Protein AF-A0A0F5JR95-F1 (afdb_monomer_lite)

Foldseek 3Di:
DVPVVVVVVVVVVVVLVVQLQLLLVLLCVVVVNPSVVSVVLCVVLVCSPPPSNVVVVPLVPDDSVVSNVVSVVVSVVSVVVVVVVVVVD

pLDDT: mean 90.08, std 15.22, range [45.12, 98.75]

Secondary structure (DSSP, 8-state):
-HHHHHHHHHHHHHHHHHHHHHHHHHHHHHHT--HHHHHHHHHHTTHIIIIIITTHHHHTTS-HHHHHHHHHHHHHHHHHHHHHHHTT-

Sequence (89 aa):
MQQEATHIFRAIDDKLMEFVVFAIESAAQKTGIPAPVLYNRLEKVDLITRYLIEGYDMLHTQSREYIADTLIEALDNWERYYKEKEKQS

InterPro domains:
  IPR024269 Protein of unknown function DUF3791 [PF12668] (18-78)

Radius of gyration: 15.44 Å; chains: 1; bounding box: 36×30×45 Å

Organism: NCBI:txid927665

Structure (mmCIF, N/CA/C/O backbone):
data_AF-A0A0F5JR95-F1
#
_entry.id   AF-A0A0F5JR95-F1
#
loop_
_atom_site.group_PDB
_atom_site.id
_atom_site.type_symbol
_atom_site.label_atom_id
_atom_site.label_alt_id
_atom_site.label_comp_id
_atom_site.label_asym_id
_atom_site.label_entity_id
_atom_site.label_seq_id
_atom_site.pdbx_PDB_ins_code
_atom_site.Cartn_x
_atom_site.Cartn_y
_atom_site.Cartn_z
_atom_site.occupancy
_atom_site.B_iso_or_equiv
_atom_site.auth_seq_id
_atom_site.auth_comp_id
_atom_site.auth_asym_id
_atom_site.auth_atom_id
_atom_site.pdbx_PDB_model_num
ATOM 1 N N . MET A 1 1 ? 4.852 -22.301 -31.559 1.00 55.56 1 MET A N 1
ATOM 2 C CA . MET A 1 1 ? 4.151 -21.018 -31.324 1.00 55.56 1 MET A CA 1
ATOM 3 C C . MET A 1 1 ? 3.262 -20.995 -30.074 1.00 55.56 1 MET A C 1
ATOM 5 O O . MET A 1 1 ? 3.055 -19.911 -29.563 1.00 55.56 1 MET A O 1
ATOM 9 N N . GLN A 1 2 ? 2.767 -22.117 -29.523 1.00 50.69 2 GLN A N 1
ATOM 10 C CA . GLN A 1 2 ? 1.956 -22.080 -28.281 1.00 50.69 2 GLN A CA 1
ATOM 11 C C . GLN A 1 2 ? 2.768 -22.084 -26.968 1.00 50.69 2 GLN A C 1
ATOM 13 O O . GLN A 1 2 ? 2.220 -21.759 -25.925 1.00 50.69 2 GLN A O 1
ATOM 18 N N . GLN A 1 3 ? 4.063 -22.421 -27.002 1.00 52.06 3 GLN A N 1
ATOM 19 C CA . GLN A 1 3 ? 4.891 -22.517 -25.788 1.00 52.06 3 GLN A CA 1
ATOM 20 C C . GLN A 1 3 ? 5.462 -21.164 -25.325 1.00 52.06 3 GLN A C 1
ATOM 22 O O . GLN A 1 3 ? 5.658 -20.963 -24.132 1.00 52.06 3 GLN A O 1
ATOM 27 N N . GLU A 1 4 ? 5.675 -20.208 -26.233 1.00 45.12 4 GLU A N 1
ATOM 28 C CA . GLU A 1 4 ? 6.266 -18.902 -25.893 1.00 45.12 4 GLU A CA 1
ATOM 29 C C . GLU A 1 4 ? 5.294 -18.003 -25.116 1.00 45.12 4 GLU A C 1
ATOM 31 O O . GLU A 1 4 ? 5.699 -17.341 -24.164 1.00 45.12 4 GLU A O 1
ATOM 36 N N . ALA A 1 5 ? 3.997 -18.039 -25.443 1.00 52.06 5 ALA A N 1
ATOM 37 C CA . ALA A 1 5 ? 2.989 -17.249 -24.738 1.00 52.06 5 ALA A CA 1
ATOM 38 C C . ALA A 1 5 ? 2.848 -17.683 -23.267 1.00 52.06 5 ALA A C 1
ATOM 40 O O . ALA A 1 5 ? 2.882 -16.843 -22.373 1.00 52.06 5 ALA A O 1
ATOM 41 N N . THR A 1 6 ? 2.768 -18.990 -22.990 1.00 53.50 6 THR A N 1
ATOM 42 C CA . THR A 1 6 ? 2.612 -19.512 -21.619 1.00 53.50 6 THR A CA 1
ATOM 43 C C . THR A 1 6 ? 3.787 -19.145 -2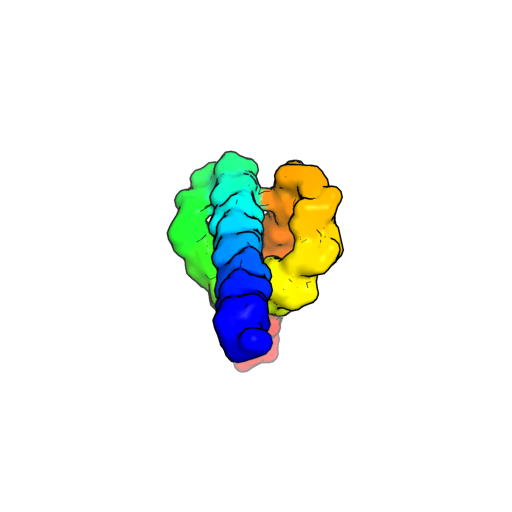0.708 1.00 53.50 6 THR A C 1
ATOM 45 O O . THR A 1 6 ? 3.579 -18.870 -19.529 1.00 53.50 6 THR A O 1
ATOM 48 N N . HIS A 1 7 ? 5.011 -19.099 -21.242 1.00 56.56 7 HIS A N 1
ATOM 49 C CA . HIS A 1 7 ? 6.194 -18.705 -20.475 1.00 56.56 7 HIS A CA 1
ATOM 50 C C . HIS A 1 7 ? 6.257 -17.197 -20.197 1.00 56.56 7 HIS A C 1
ATOM 52 O O . HIS A 1 7 ? 6.665 -16.809 -19.105 1.00 56.56 7 HIS A O 1
ATOM 58 N N . ILE A 1 8 ? 5.831 -16.355 -21.145 1.00 54.97 8 ILE A N 1
ATOM 59 C CA . ILE A 1 8 ? 5.813 -14.895 -20.965 1.00 54.97 8 ILE A CA 1
ATOM 60 C C . ILE A 1 8 ? 4.762 -14.481 -19.927 1.00 54.97 8 ILE A C 1
ATOM 62 O O . ILE A 1 8 ? 5.088 -13.710 -19.030 1.00 54.97 8 ILE A O 1
ATOM 66 N N . PHE A 1 9 ? 3.538 -15.021 -19.999 1.00 53.00 9 PHE A N 1
ATOM 67 C CA . PHE A 1 9 ? 2.483 -14.713 -19.021 1.00 53.00 9 PHE A CA 1
ATOM 68 C C . PHE A 1 9 ? 2.869 -15.152 -17.601 1.00 53.00 9 PHE A C 1
ATOM 70 O O . PHE A 1 9 ? 2.752 -14.368 -16.667 1.00 53.00 9 PHE A O 1
ATOM 77 N N . ARG A 1 10 ? 3.444 -16.352 -17.446 1.00 61.16 10 ARG A N 1
ATOM 78 C CA . ARG A 1 10 ? 3.901 -16.851 -16.139 1.00 61.16 10 ARG A CA 1
ATOM 79 C C . ARG A 1 10 ? 5.031 -16.010 -15.534 1.00 61.16 10 ARG A C 1
ATOM 81 O O . ARG A 1 10 ? 5.044 -15.777 -14.334 1.00 61.16 10 ARG A O 1
ATOM 88 N N . ALA A 1 11 ? 5.965 -15.532 -16.358 1.00 62.59 11 ALA A N 1
ATOM 89 C CA . ALA A 1 11 ? 7.071 -14.697 -15.889 1.00 62.59 11 ALA A CA 1
ATOM 90 C C . ALA A 1 11 ? 6.618 -13.305 -15.406 1.00 62.59 11 ALA A C 1
ATOM 92 O O . ALA A 1 11 ? 7.316 -12.692 -14.599 1.00 62.59 11 ALA A O 1
ATOM 93 N N . ILE A 1 12 ? 5.483 -12.795 -15.901 1.00 61.91 12 ILE A N 1
ATOM 94 C CA . ILE A 1 12 ? 4.872 -11.556 -15.398 1.00 61.91 12 ILE A CA 1
ATOM 95 C C . ILE A 1 12 ? 4.254 -11.808 -14.017 1.00 61.91 12 ILE A C 1
ATOM 97 O O . ILE A 1 12 ? 4.508 -11.029 -13.100 1.00 61.91 12 ILE A O 1
ATOM 101 N N . ASP A 1 13 ? 3.544 -12.926 -13.842 1.00 81.44 13 ASP A N 1
ATOM 102 C CA . ASP A 1 13 ? 2.936 -13.301 -12.558 1.00 81.44 13 ASP A CA 1
ATOM 103 C C . ASP A 1 13 ? 3.988 -13.534 -11.456 1.00 81.44 13 ASP A C 1
ATOM 105 O O . ASP A 1 13 ? 3.816 -13.070 -10.327 1.00 81.44 13 ASP A O 1
ATOM 109 N N . ASP A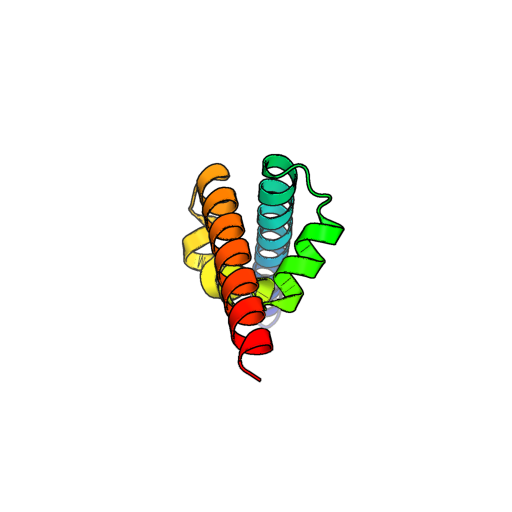 1 14 ? 5.113 -14.182 -11.784 1.00 87.88 14 ASP A N 1
ATOM 110 C CA . ASP A 1 14 ? 6.196 -14.436 -10.822 1.00 87.88 14 ASP A CA 1
ATOM 111 C C . ASP A 1 14 ? 6.862 -13.122 -10.364 1.00 87.88 14 ASP A C 1
ATOM 113 O O . ASP A 1 14 ? 7.028 -12.890 -9.166 1.00 87.88 14 ASP A O 1
ATOM 117 N N . LYS A 1 15 ? 7.173 -12.208 -11.296 1.00 92.00 15 LYS A N 1
ATOM 118 C CA . LYS A 1 15 ? 7.770 -10.898 -10.968 1.00 92.00 15 LYS A CA 1
ATOM 119 C C . LYS A 1 15 ? 6.827 -9.996 -10.183 1.00 92.00 15 LYS A C 1
ATOM 121 O O . LYS A 1 15 ? 7.273 -9.223 -9.333 1.00 92.00 15 LYS A O 1
ATOM 126 N N . LEU A 1 16 ? 5.535 -10.063 -10.488 1.00 94.62 16 LEU A N 1
ATOM 127 C CA . LEU A 1 16 ? 4.512 -9.344 -9.747 1.00 94.62 16 LEU A CA 1
ATOM 128 C C . LEU A 1 16 ? 4.449 -9.849 -8.304 1.00 94.62 16 LEU A C 1
ATOM 130 O O . LEU A 1 16 ? 4.461 -9.047 -7.372 1.00 94.62 16 LEU A O 1
ATOM 134 N N . MET A 1 17 ? 4.441 -11.170 -8.113 1.00 94.81 17 MET A N 1
ATOM 135 C CA . MET A 1 17 ? 4.442 -11.773 -6.783 1.00 94.81 17 MET A CA 1
ATOM 136 C C . MET A 1 17 ? 5.705 -11.404 -5.993 1.00 94.81 17 MET A C 1
ATOM 138 O O . MET A 1 17 ? 5.604 -10.989 -4.839 1.00 94.81 17 MET A O 1
ATOM 142 N N . GLU A 1 18 ? 6.884 -11.485 -6.617 1.00 96.06 18 GLU A N 1
ATOM 143 C CA . GLU A 1 18 ? 8.154 -11.055 -6.015 1.00 96.06 18 GLU A CA 1
ATOM 144 C C . GLU A 1 18 ? 8.106 -9.588 -5.574 1.00 96.06 18 GLU A C 1
ATOM 146 O O . GLU A 1 18 ? 8.528 -9.259 -4.465 1.00 96.06 18 GLU A O 1
ATOM 151 N N . PHE A 1 19 ? 7.541 -8.710 -6.405 1.00 97.19 19 PHE A N 1
ATOM 152 C CA . PHE A 1 19 ? 7.368 -7.302 -6.063 1.00 97.19 19 PHE A CA 1
ATOM 153 C C . PHE A 1 19 ? 6.401 -7.089 -4.896 1.00 97.19 19 PHE A C 1
ATOM 155 O O . PHE A 1 19 ? 6.712 -6.314 -3.992 1.00 97.19 19 PHE A O 1
ATOM 162 N N . VAL A 1 20 ? 5.253 -7.774 -4.880 1.00 97.75 20 VAL A N 1
ATOM 163 C CA . VAL A 1 20 ? 4.277 -7.663 -3.784 1.00 97.75 20 VAL A CA 1
ATOM 164 C C . VAL A 1 20 ? 4.920 -8.084 -2.462 1.00 97.75 20 VAL A C 1
ATOM 166 O O . VAL A 1 20 ? 4.818 -7.358 -1.472 1.00 97.75 20 VAL A O 1
ATOM 169 N N . VAL A 1 21 ? 5.636 -9.213 -2.450 1.00 97.62 21 VAL A N 1
ATOM 170 C CA . VAL A 1 21 ? 6.372 -9.681 -1.266 1.00 97.62 21 VAL A CA 1
ATOM 171 C C . VAL A 1 21 ? 7.418 -8.648 -0.846 1.00 97.62 21 VAL A C 1
ATOM 173 O O . VAL A 1 21 ? 7.424 -8.215 0.307 1.00 97.62 21 VAL A O 1
ATOM 176 N N . PHE A 1 22 ? 8.239 -8.176 -1.786 1.00 98.19 22 PHE A N 1
ATOM 177 C CA . PHE A 1 22 ? 9.273 -7.173 -1.536 1.00 98.19 22 PHE A CA 1
ATOM 178 C C . PHE A 1 22 ? 8.721 -5.867 -0.944 1.00 98.19 22 PHE A C 1
ATOM 180 O O . PHE A 1 22 ? 9.303 -5.315 -0.003 1.00 98.19 22 PHE A O 1
ATOM 187 N N . ALA A 1 23 ? 7.606 -5.358 -1.472 1.00 98.56 23 ALA A N 1
ATOM 188 C CA . ALA A 1 23 ? 6.984 -4.125 -1.004 1.00 98.56 23 ALA A CA 1
ATOM 189 C C . ALA A 1 23 ? 6.488 -4.269 0.443 1.00 98.56 23 ALA A C 1
ATOM 191 O O . ALA A 1 23 ? 6.776 -3.418 1.291 1.00 98.56 23 ALA A O 1
ATOM 192 N N . ILE A 1 24 ? 5.811 -5.382 0.747 1.00 98.62 24 ILE A N 1
ATOM 193 C CA . ILE A 1 24 ? 5.291 -5.666 2.090 1.00 98.62 24 ILE A CA 1
ATOM 194 C C . ILE A 1 24 ? 6.437 -5.864 3.083 1.00 98.62 24 ILE A C 1
ATOM 196 O O . ILE A 1 24 ? 6.399 -5.293 4.171 1.00 98.62 24 ILE A O 1
ATOM 200 N N . GLU A 1 25 ? 7.481 -6.614 2.728 1.00 98.50 25 GLU A N 1
ATOM 201 C CA . GLU A 1 25 ? 8.651 -6.809 3.593 1.00 98.50 25 GLU A CA 1
ATOM 202 C C . GLU A 1 25 ? 9.412 -5.505 3.849 1.00 98.50 25 GLU A C 1
ATOM 204 O O . GLU A 1 25 ? 9.874 -5.254 4.964 1.00 98.50 25 GLU A O 1
ATOM 209 N N . SER A 1 26 ? 9.516 -4.639 2.841 1.00 98.56 26 SER A N 1
ATOM 210 C CA . SER A 1 26 ? 10.167 -3.333 2.975 1.00 98.56 26 SER A CA 1
ATOM 211 C C . SER A 1 26 ? 9.404 -2.411 3.923 1.00 98.56 26 SER A C 1
ATOM 213 O O . SER A 1 26 ? 10.008 -1.813 4.819 1.00 98.56 26 SER A O 1
ATOM 215 N N . ALA A 1 27 ? 8.078 -2.353 3.800 1.00 98.62 27 ALA A N 1
ATOM 216 C CA . ALA A 1 27 ? 7.234 -1.610 4.729 1.00 98.62 27 ALA A CA 1
ATOM 217 C C . ALA A 1 27 ? 7.223 -2.233 6.141 1.00 98.62 27 ALA A C 1
ATOM 219 O O . ALA A 1 27 ? 7.271 -1.515 7.145 1.00 98.62 27 ALA A O 1
ATOM 220 N N . ALA A 1 28 ? 7.235 -3.564 6.247 1.00 98.62 28 ALA A N 1
ATOM 221 C CA . ALA A 1 28 ? 7.326 -4.288 7.514 1.00 98.62 28 ALA A CA 1
ATOM 222 C C . ALA A 1 28 ? 8.635 -3.974 8.251 1.00 98.62 28 ALA A C 1
ATOM 224 O O . ALA A 1 28 ? 8.615 -3.621 9.431 1.00 98.62 28 ALA A O 1
ATOM 225 N N . GLN A 1 29 ? 9.772 -4.008 7.546 1.00 98.44 29 GLN A N 1
ATOM 226 C CA . GLN A 1 29 ? 11.066 -3.644 8.124 1.00 98.44 29 GLN A CA 1
ATOM 227 C C . GLN A 1 29 ? 11.068 -2.197 8.627 1.00 98.44 29 GLN A C 1
ATOM 229 O O . GLN A 1 29 ? 11.585 -1.930 9.711 1.00 98.44 29 GLN A O 1
ATOM 234 N N . LYS A 1 30 ? 10.484 -1.270 7.861 1.00 98.38 30 LYS A N 1
ATOM 235 C CA . LYS A 1 30 ? 10.462 0.152 8.217 1.00 98.38 30 LYS A CA 1
ATOM 236 C C . LYS A 1 30 ? 9.564 0.458 9.418 1.00 98.38 30 LYS A C 1
ATOM 238 O O . LYS A 1 30 ? 9.924 1.278 10.256 1.00 98.38 30 LYS A O 1
ATOM 243 N N . THR A 1 31 ? 8.413 -0.202 9.513 1.00 97.56 31 THR A N 1
ATOM 244 C CA . THR A 1 31 ? 7.449 -0.007 10.612 1.00 97.56 31 THR A CA 1
ATOM 245 C C . THR A 1 31 ? 7.770 -0.828 11.862 1.00 97.56 31 THR A C 1
ATOM 247 O O . THR A 1 31 ? 7.236 -0.543 12.931 1.00 97.56 31 THR A O 1
ATOM 250 N N . GLY A 1 32 ? 8.601 -1.869 11.743 1.00 98.19 32 GLY A N 1
ATOM 251 C CA . GLY A 1 32 ? 8.822 -2.860 12.801 1.00 98.19 32 GLY A CA 1
ATOM 252 C C . GLY A 1 32 ? 7.637 -3.812 13.015 1.00 98.19 32 GLY A C 1
ATOM 253 O O . GLY A 1 32 ? 7.635 -4.590 13.968 1.00 98.19 32 GLY A O 1
ATOM 254 N N . ILE A 1 33 ? 6.621 -3.763 12.148 1.00 97.62 33 ILE A N 1
ATOM 255 C CA . ILE A 1 33 ? 5.450 -4.641 12.202 1.00 97.62 33 ILE A CA 1
ATOM 256 C C . ILE A 1 33 ? 5.783 -5.945 11.466 1.00 97.62 33 ILE A C 1
ATOM 258 O O . ILE A 1 33 ? 6.305 -5.886 10.354 1.00 97.62 33 ILE A O 1
ATOM 262 N N . PRO A 1 34 ? 5.451 -7.132 12.010 1.00 98.38 34 PRO A N 1
ATOM 263 C CA . PRO A 1 34 ? 5.644 -8.386 11.288 1.00 98.38 34 PRO A CA 1
ATOM 264 C C . PRO A 1 34 ? 4.914 -8.384 9.938 1.00 98.38 34 PRO A C 1
ATOM 266 O O . PRO A 1 34 ? 3.731 -8.043 9.876 1.00 98.38 34 PRO A O 1
ATOM 269 N N . ALA A 1 35 ? 5.584 -8.829 8.872 1.00 97.75 35 ALA A N 1
ATOM 270 C CA . ALA A 1 35 ? 5.025 -8.827 7.517 1.00 97.75 35 ALA A CA 1
ATOM 271 C C . ALA A 1 35 ? 3.635 -9.497 7.404 1.00 97.75 35 ALA A C 1
ATOM 273 O O . ALA A 1 35 ? 2.767 -8.907 6.765 1.00 97.75 35 ALA A O 1
ATOM 274 N N . PRO A 1 36 ? 3.334 -10.628 8.086 1.00 97.75 36 PRO A N 1
ATOM 275 C CA . PRO A 1 36 ? 1.986 -11.209 8.065 1.00 97.75 36 PRO A CA 1
ATOM 276 C C . PRO A 1 36 ? 0.908 -10.298 8.671 1.00 97.75 36 PRO A C 1
ATOM 278 O O . PRO A 1 36 ? -0.237 -10.286 8.224 1.00 97.75 36 PRO A O 1
ATOM 281 N N . VAL A 1 37 ? 1.258 -9.514 9.695 1.00 98.38 37 VAL A N 1
ATOM 282 C CA . VAL A 1 37 ? 0.337 -8.542 10.301 1.00 98.38 37 VAL A CA 1
ATOM 283 C C . VAL A 1 37 ? 0.105 -7.380 9.343 1.00 98.38 37 VAL A C 1
ATOM 285 O O . VAL A 1 37 ? -1.036 -6.955 9.171 1.00 98.38 37 VAL A O 1
ATOM 288 N N . LEU A 1 38 ? 1.164 -6.888 8.695 1.00 98.50 38 LEU A N 1
ATOM 289 C CA . LEU A 1 38 ? 1.056 -5.805 7.723 1.00 98.50 38 LEU A CA 1
ATOM 290 C C . LEU A 1 38 ? 0.263 -6.230 6.478 1.00 98.50 38 LEU A C 1
ATOM 292 O O . LEU A 1 38 ? -0.619 -5.491 6.056 1.00 98.50 38 LEU A O 1
ATOM 296 N N . TYR A 1 39 ? 0.489 -7.445 5.969 1.00 98.38 39 TYR A N 1
ATOM 297 C CA . TYR A 1 39 ? -0.313 -8.061 4.907 1.00 98.38 39 TYR A CA 1
ATOM 298 C C . TYR A 1 39 ? -1.807 -8.025 5.251 1.00 98.38 39 TYR A C 1
ATOM 300 O O . TYR A 1 39 ? -2.605 -7.478 4.499 1.00 98.38 39 TYR A O 1
ATOM 308 N N . ASN A 1 40 ? -2.183 -8.513 6.439 1.00 98.38 40 ASN A N 1
ATOM 309 C CA . ASN A 1 40 ? -3.584 -8.535 6.866 1.00 98.38 40 ASN A CA 1
ATOM 310 C C . ASN A 1 40 ? -4.201 -7.133 6.975 1.00 98.38 40 ASN A C 1
ATOM 312 O O . ASN A 1 40 ? -5.402 -6.975 6.770 1.00 98.38 40 ASN A O 1
ATOM 316 N N . ARG A 1 41 ? -3.411 -6.119 7.344 1.00 98.38 41 ARG A N 1
ATOM 317 C CA . ARG A 1 41 ? -3.872 -4.724 7.379 1.00 98.38 41 ARG A CA 1
ATOM 318 C C . ARG A 1 41 ? -4.109 -4.187 5.967 1.00 98.38 41 ARG A C 1
ATOM 320 O O . ARG A 1 41 ? -5.166 -3.620 5.724 1.00 98.38 41 ARG A O 1
ATOM 327 N N . LEU A 1 42 ? -3.169 -4.417 5.049 1.00 98.50 42 LEU A N 1
ATOM 328 C CA . LEU A 1 42 ? -3.265 -4.007 3.643 1.00 98.50 42 LEU A CA 1
ATOM 329 C C . LEU A 1 42 ? -4.447 -4.671 2.927 1.00 98.50 42 LEU A C 1
ATOM 331 O O . LEU A 1 42 ? -5.187 -3.990 2.221 1.00 98.50 42 LEU A O 1
ATOM 335 N N . GLU A 1 43 ? -4.654 -5.968 3.150 1.00 97.75 43 GLU A N 1
ATOM 336 C CA . GLU A 1 43 ? -5.743 -6.742 2.545 1.00 97.75 43 GLU A CA 1
ATOM 337 C C . GLU A 1 43 ? -7.121 -6.236 2.990 1.00 97.75 43 GLU A C 1
ATOM 339 O O . GLU A 1 43 ? -8.027 -6.073 2.178 1.00 97.75 43 GLU A O 1
ATOM 344 N N . LYS A 1 44 ? -7.278 -5.888 4.275 1.00 97.81 44 LYS A N 1
ATOM 345 C CA . LYS A 1 44 ? -8.539 -5.341 4.810 1.00 97.81 44 LYS A CA 1
ATOM 346 C C . LYS A 1 44 ? -8.991 -4.049 4.133 1.00 97.81 44 LYS A C 1
ATOM 348 O O . LYS A 1 44 ? -10.177 -3.735 4.180 1.00 97.81 44 LYS A O 1
ATOM 353 N N . VAL A 1 45 ? -8.059 -3.292 3.557 1.00 97.50 45 VAL A N 1
ATOM 354 C CA . VAL A 1 45 ? -8.339 -2.045 2.833 1.00 97.50 45 VAL A CA 1
ATOM 355 C C . VAL A 1 45 ? -8.071 -2.163 1.327 1.00 97.50 45 VAL A C 1
ATOM 357 O O . VAL A 1 45 ? -8.041 -1.145 0.640 1.00 97.50 45 VAL A O 1
ATOM 360 N N . ASP A 1 46 ? -7.912 -3.392 0.820 1.00 97.12 46 ASP A N 1
ATOM 361 C CA . ASP A 1 46 ? -7.730 -3.734 -0.599 1.00 97.12 46 ASP A CA 1
ATOM 362 C C . ASP A 1 46 ? -6.513 -3.063 -1.271 1.00 97.12 46 ASP A C 1
ATOM 364 O O . ASP A 1 46 ? -6.487 -2.794 -2.473 1.00 97.12 46 ASP A O 1
ATOM 368 N N . LEU A 1 47 ? -5.466 -2.773 -0.490 1.00 98.25 47 LEU A N 1
ATOM 369 C CA . LEU A 1 47 ? -4.247 -2.145 -1.012 1.00 98.25 47 LEU A CA 1
ATOM 370 C C . LEU A 1 47 ? -3.318 -3.134 -1.720 1.00 98.25 47 LEU A C 1
ATOM 372 O O . LEU A 1 47 ? -2.497 -2.719 -2.535 1.00 98.25 47 LEU A O 1
ATOM 376 N N . ILE A 1 48 ? -3.446 -4.437 -1.472 1.00 97.56 48 ILE A N 1
ATOM 377 C CA . ILE A 1 48 ? -2.669 -5.430 -2.224 1.00 97.56 48 ILE A CA 1
ATOM 378 C C . ILE A 1 48 ? -3.090 -5.399 -3.696 1.00 97.56 48 ILE A C 1
ATOM 380 O O . ILE A 1 48 ? -2.240 -5.246 -4.572 1.00 97.56 48 ILE A O 1
ATOM 384 N N . THR A 1 49 ? -4.394 -5.427 -3.969 1.00 94.88 49 THR A N 1
ATOM 385 C CA . THR A 1 49 ? -4.928 -5.342 -5.332 1.00 94.88 49 THR A CA 1
ATOM 386 C C . THR A 1 49 ? -4.760 -3.941 -5.915 1.00 94.88 49 THR A C 1
ATOM 388 O O . THR A 1 49 ? -4.061 -3.754 -6.909 1.00 94.88 49 THR A O 1
ATOM 391 N N . ARG A 1 50 ? -5.358 -2.929 -5.275 1.00 96.50 50 ARG A N 1
ATOM 392 C CA . ARG A 1 50 ? -5.544 -1.598 -5.882 1.00 96.50 50 ARG A CA 1
ATOM 393 C C . ARG A 1 50 ? -4.303 -0.719 -5.891 1.00 96.50 50 ARG A C 1
ATOM 395 O O . ARG A 1 50 ? -4.287 0.309 -6.561 1.00 96.50 50 ARG A O 1
ATOM 402 N N . TYR A 1 51 ? -3.295 -1.064 -5.096 1.00 97.69 51 TYR A N 1
ATOM 403 C CA . TYR A 1 51 ? -2.068 -0.280 -5.003 1.00 97.69 51 TYR A CA 1
ATOM 404 C C . TYR A 1 51 ? -0.857 -1.065 -5.497 1.00 97.69 51 TYR A C 1
ATOM 406 O O . TYR A 1 51 ? -0.155 -0.587 -6.381 1.00 97.69 51 TYR A O 1
ATOM 414 N N . LEU A 1 52 ? -0.617 -2.272 -4.976 1.00 97.44 52 LEU A N 1
ATOM 415 C CA . LEU A 1 52 ? 0.575 -3.040 -5.353 1.00 97.44 52 LEU A CA 1
ATOM 416 C C . LEU A 1 52 ? 0.424 -3.741 -6.705 1.00 97.44 52 LEU A C 1
ATOM 418 O O . LEU A 1 52 ? 1.329 -3.640 -7.530 1.00 97.44 52 LEU A O 1
ATOM 422 N N . ILE A 1 53 ? -0.698 -4.427 -6.942 1.00 96.00 53 ILE A N 1
ATOM 423 C CA . ILE A 1 53 ? -0.913 -5.161 -8.194 1.00 96.00 53 ILE A CA 1
ATOM 424 C C . ILE A 1 53 ? -1.200 -4.200 -9.348 1.00 96.00 53 ILE A C 1
ATOM 426 O O . ILE A 1 53 ? -0.474 -4.190 -10.338 1.00 96.00 53 ILE A O 1
ATOM 430 N N . GLU A 1 54 ? -2.213 -3.345 -9.206 1.00 95.69 54 GLU A N 1
ATOM 431 C CA . GLU A 1 54 ? -2.583 -2.379 -10.249 1.00 95.69 54 GLU A CA 1
ATOM 432 C C . GLU A 1 54 ? -1.507 -1.300 -10.471 1.00 95.69 54 GLU A C 1
ATOM 434 O O . GLU A 1 54 ? -1.377 -0.771 -11.574 1.00 95.69 54 GLU A O 1
ATOM 439 N N . GLY A 1 55 ? -0.711 -0.983 -9.444 1.00 96.38 55 GLY A N 1
ATOM 440 C CA . GLY A 1 55 ? 0.366 0.008 -9.514 1.00 96.38 55 GLY A CA 1
ATOM 441 C C . GLY A 1 55 ? 1.733 -0.547 -9.922 1.00 96.38 55 GLY A C 1
ATOM 442 O O . GLY A 1 55 ? 2.694 0.226 -9.964 1.00 96.38 55 GLY A O 1
ATOM 443 N N . TYR A 1 56 ? 1.848 -1.849 -10.217 1.00 95.62 56 TYR A N 1
ATOM 444 C CA . TYR A 1 56 ? 3.126 -2.528 -10.461 1.00 95.62 56 TYR A CA 1
ATOM 445 C C . TYR A 1 56 ? 4.008 -1.799 -11.478 1.00 95.62 56 TYR A C 1
ATOM 447 O O . TYR A 1 56 ? 5.160 -1.490 -11.173 1.00 95.62 56 TYR A O 1
ATOM 455 N N . ASP A 1 57 ? 3.467 -1.457 -12.651 1.00 94.31 57 ASP A N 1
ATOM 456 C CA . ASP A 1 57 ? 4.217 -0.844 -13.757 1.00 94.31 57 ASP A CA 1
ATOM 457 C C . ASP A 1 57 ? 4.933 0.454 -13.356 1.00 94.31 57 ASP A C 1
ATOM 459 O O . ASP A 1 57 ? 6.030 0.730 -13.839 1.00 94.31 57 ASP A O 1
ATOM 463 N N . MET A 1 58 ? 4.350 1.234 -12.442 1.00 95.44 58 MET A N 1
ATOM 464 C CA . MET A 1 58 ? 4.970 2.448 -11.911 1.00 95.44 58 MET A CA 1
ATOM 465 C C . MET A 1 58 ? 5.894 2.143 -10.730 1.00 95.44 58 MET A C 1
ATOM 467 O O . MET A 1 58 ? 6.993 2.692 -10.640 1.00 95.44 58 MET A O 1
ATOM 471 N N . LEU A 1 59 ? 5.429 1.323 -9.786 1.00 97.12 59 LEU A N 1
ATOM 472 C CA . LEU A 1 59 ? 6.098 1.141 -8.502 1.00 97.12 59 LEU A CA 1
ATOM 473 C C . LEU A 1 59 ? 7.372 0.303 -8.620 1.00 97.12 59 LEU A C 1
ATOM 475 O O . LEU A 1 59 ? 8.336 0.590 -7.916 1.00 97.12 59 LEU A O 1
ATOM 479 N N . HIS A 1 60 ? 7.428 -0.681 -9.524 1.00 94.50 60 HIS A N 1
ATOM 480 C CA . HIS A 1 60 ? 8.600 -1.557 -9.661 1.00 94.50 60 HIS A CA 1
ATOM 481 C C . HIS A 1 60 ? 9.857 -0.828 -10.171 1.00 94.50 60 HIS A C 1
ATOM 483 O O . HIS A 1 60 ? 10.957 -1.373 -10.086 1.00 94.50 60 HIS A O 1
ATOM 489 N N . THR A 1 61 ? 9.716 0.400 -10.683 1.00 96.31 61 THR A N 1
ATOM 490 C CA . THR A 1 61 ? 10.842 1.250 -11.098 1.00 96.31 61 THR A CA 1
ATOM 491 C C . THR A 1 61 ? 11.322 2.194 -9.992 1.00 96.31 61 THR A C 1
ATOM 493 O O . THR A 1 61 ? 12.275 2.944 -10.208 1.00 96.31 61 THR A O 1
ATOM 496 N N . GLN A 1 62 ? 10.638 2.239 -8.845 1.00 98.25 62 GLN A N 1
ATOM 497 C CA . GLN A 1 62 ? 10.931 3.170 -7.754 1.00 98.25 62 GLN A CA 1
ATOM 498 C C . GLN A 1 62 ? 11.947 2.595 -6.763 1.00 98.25 62 GLN A C 1
ATOM 500 O O . GLN A 1 62 ? 12.228 1.396 -6.744 1.00 98.25 62 GLN A O 1
ATOM 505 N N . SER A 1 63 ? 12.502 3.462 -5.909 1.00 98.31 63 SER A N 1
ATOM 506 C CA . SER A 1 63 ? 13.366 3.007 -4.820 1.00 98.31 63 SER A CA 1
ATOM 507 C C . SER A 1 63 ? 12.580 2.221 -3.770 1.00 98.31 63 SER A C 1
ATOM 509 O O . SER A 1 63 ? 11.377 2.412 -3.577 1.00 98.31 63 SER A O 1
ATOM 511 N N . ARG A 1 64 ? 13.299 1.3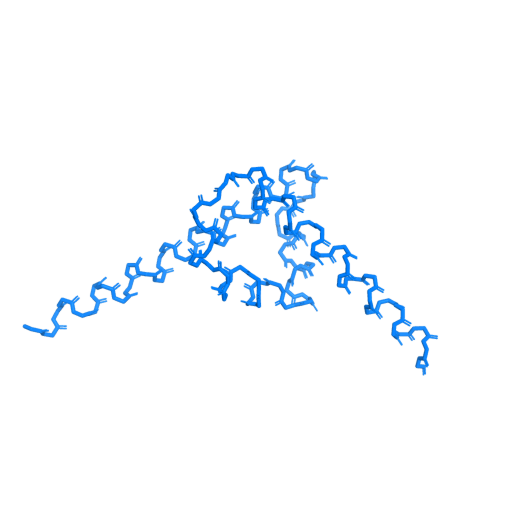72 -3.033 1.00 98.19 64 ARG A N 1
ATOM 512 C CA . ARG A 1 64 ? 12.760 0.624 -1.896 1.00 98.19 64 ARG A CA 1
ATOM 513 C C . ARG A 1 64 ? 12.101 1.541 -0.869 1.00 98.19 64 ARG A C 1
ATOM 515 O O . ARG A 1 64 ? 11.001 1.255 -0.403 1.00 98.19 64 ARG A O 1
ATOM 522 N N . GLU A 1 65 ? 12.786 2.624 -0.512 1.00 98.31 65 GLU A N 1
ATOM 523 C CA . GLU A 1 65 ? 12.322 3.597 0.473 1.00 98.31 65 GLU A CA 1
ATOM 524 C C . GLU A 1 65 ? 11.024 4.257 0.018 1.00 98.31 65 GLU A C 1
ATOM 526 O O . GLU A 1 65 ? 10.095 4.344 0.813 1.00 98.31 65 GLU A O 1
ATOM 531 N N . TYR A 1 66 ? 10.937 4.644 -1.260 1.00 98.38 66 TYR A N 1
ATOM 532 C CA . TYR A 1 66 ? 9.730 5.244 -1.820 1.00 98.38 66 TYR A CA 1
ATOM 533 C C . TYR A 1 66 ? 8.544 4.283 -1.736 1.00 98.38 66 TYR A C 1
ATOM 535 O O . TYR A 1 66 ? 7.519 4.647 -1.174 1.00 98.38 66 TYR A O 1
ATOM 543 N N . ILE A 1 67 ? 8.708 3.044 -2.219 1.00 98.56 67 ILE A N 1
ATOM 544 C CA . ILE A 1 67 ? 7.648 2.021 -2.197 1.00 98.56 67 ILE A CA 1
ATOM 545 C C . ILE A 1 67 ? 7.161 1.776 -0.767 1.00 98.56 67 ILE A C 1
ATOM 547 O O . ILE A 1 67 ? 5.958 1.708 -0.525 1.00 98.56 67 ILE A O 1
ATOM 551 N N . ALA A 1 68 ? 8.090 1.642 0.185 1.00 98.62 68 ALA A N 1
ATOM 552 C CA . ALA A 1 68 ? 7.742 1.423 1.582 1.00 98.62 68 ALA A CA 1
ATOM 553 C C . ALA A 1 68 ? 6.971 2.617 2.164 1.00 98.62 68 ALA A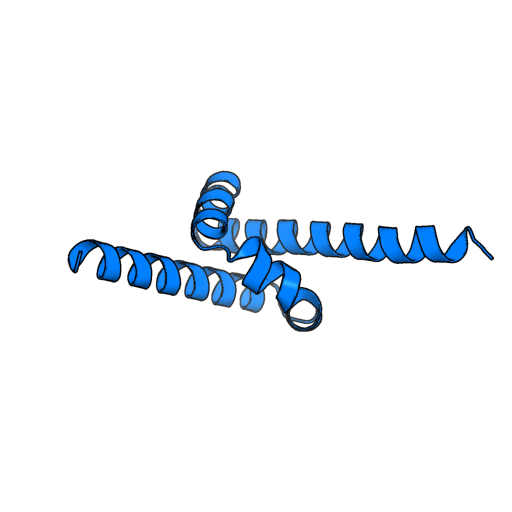 C 1
ATOM 555 O O . ALA A 1 68 ? 5.924 2.417 2.774 1.00 98.62 68 ALA A O 1
ATOM 556 N N . ASP A 1 69 ? 7.460 3.841 1.960 1.00 98.69 69 ASP A N 1
ATOM 557 C CA . ASP A 1 69 ? 6.854 5.051 2.521 1.00 98.69 69 ASP A CA 1
ATOM 558 C C . ASP A 1 69 ? 5.445 5.294 1.997 1.00 98.69 69 ASP A C 1
ATOM 560 O O . ASP A 1 69 ? 4.518 5.495 2.783 1.00 98.69 69 ASP A O 1
ATOM 564 N N . THR A 1 70 ? 5.254 5.205 0.684 1.00 98.44 70 THR A N 1
ATOM 565 C CA . THR A 1 70 ? 3.950 5.457 0.072 1.00 98.44 70 THR A CA 1
ATOM 566 C C . THR A 1 70 ? 2.942 4.350 0.376 1.00 98.44 70 THR A C 1
ATOM 568 O O . THR A 1 70 ? 1.755 4.636 0.535 1.00 98.44 70 THR A O 1
ATOM 571 N N . LEU A 1 71 ? 3.385 3.093 0.517 1.00 98.69 71 LEU A N 1
ATOM 572 C CA . LEU A 1 71 ? 2.520 1.988 0.943 1.00 98.69 71 LEU A CA 1
ATOM 573 C C . LEU A 1 71 ? 2.047 2.164 2.394 1.00 98.69 71 LEU A C 1
ATOM 575 O O . LEU A 1 71 ? 0.872 1.940 2.688 1.00 98.69 71 LEU A O 1
ATOM 579 N N . ILE A 1 72 ? 2.948 2.575 3.295 1.00 98.75 72 ILE A N 1
ATOM 580 C CA . ILE A 1 72 ? 2.619 2.855 4.701 1.00 98.75 72 ILE A CA 1
ATOM 581 C C . ILE A 1 72 ? 1.643 4.032 4.789 1.00 98.75 72 ILE A C 1
ATOM 583 O O . ILE A 1 72 ? 0.619 3.929 5.463 1.00 98.75 72 ILE A O 1
ATOM 587 N N . GLU A 1 73 ? 1.922 5.121 4.070 1.00 98.69 73 GLU A N 1
ATOM 588 C CA . GLU A 1 73 ? 1.051 6.297 4.030 1.00 98.69 73 GLU A CA 1
ATOM 589 C C . GLU A 1 73 ? -0.347 5.944 3.503 1.00 98.69 73 GLU A C 1
ATOM 591 O O . GLU A 1 73 ? -1.356 6.328 4.101 1.00 98.69 73 GLU A O 1
ATOM 596 N N . ALA A 1 74 ? -0.426 5.172 2.414 1.00 98.50 74 ALA A N 1
ATOM 597 C CA . ALA A 1 74 ? -1.697 4.704 1.877 1.00 98.50 74 ALA A CA 1
ATOM 598 C C . ALA A 1 74 ? -2.475 3.897 2.925 1.00 98.50 74 ALA A C 1
ATOM 600 O O . ALA A 1 74 ? -3.653 4.177 3.160 1.00 98.50 74 ALA A O 1
ATOM 601 N N . LEU A 1 75 ? -1.825 2.941 3.594 1.00 98.62 75 LEU A N 1
ATOM 602 C CA . LEU A 1 75 ? -2.462 2.122 4.624 1.00 98.62 75 LEU A CA 1
ATOM 603 C C . LEU A 1 75 ? -3.045 2.971 5.758 1.00 98.62 75 LEU A C 1
ATOM 605 O O . LEU A 1 75 ? -4.220 2.816 6.101 1.00 98.62 75 LEU A O 1
ATOM 609 N N . ASP A 1 76 ? -2.255 3.888 6.309 1.00 98.25 76 ASP A N 1
ATOM 610 C CA . ASP A 1 76 ? -2.686 4.728 7.426 1.00 98.25 76 ASP A CA 1
ATOM 611 C C . ASP A 1 76 ? -3.848 5.658 7.032 1.00 98.25 76 ASP A C 1
ATOM 613 O O . ASP A 1 76 ? -4.770 5.884 7.827 1.00 98.25 76 ASP A O 1
ATOM 617 N N . ASN A 1 77 ? -3.851 6.156 5.792 1.00 98.25 77 ASN A N 1
ATOM 618 C CA . ASN A 1 77 ? -4.935 6.977 5.252 1.00 98.25 77 ASN A CA 1
ATOM 619 C C . ASN A 1 77 ? -6.242 6.182 5.097 1.00 98.25 77 ASN A C 1
ATOM 621 O O . ASN A 1 77 ? -7.301 6.645 5.532 1.00 98.25 77 ASN A O 1
ATOM 625 N N . TRP A 1 78 ? -6.187 4.975 4.529 1.00 98.06 78 TRP A N 1
ATOM 626 C CA . TRP A 1 78 ? -7.380 4.146 4.330 1.00 98.06 78 TRP A CA 1
ATOM 627 C C . TRP A 1 78 ? -7.945 3.597 5.642 1.00 98.06 78 TRP A C 1
ATOM 629 O O . TRP A 1 78 ? -9.160 3.626 5.844 1.00 98.06 78 TRP A O 1
ATOM 639 N N . GLU A 1 79 ? -7.098 3.167 6.580 1.00 97.00 79 GLU A N 1
ATOM 640 C CA . GLU A 1 79 ? -7.566 2.745 7.904 1.00 97.00 79 GLU A CA 1
ATOM 641 C C . GLU A 1 79 ? -8.243 3.892 8.663 1.00 97.00 79 GLU A C 1
ATOM 643 O O . GLU A 1 79 ? -9.234 3.672 9.365 1.00 97.00 79 GLU A O 1
ATOM 648 N N . ARG A 1 80 ? -7.731 5.122 8.532 1.00 97.12 80 ARG A N 1
ATOM 649 C CA . ARG A 1 80 ? -8.364 6.310 9.116 1.00 97.12 80 ARG A CA 1
ATOM 650 C C . ARG A 1 80 ? -9.731 6.573 8.493 1.00 97.12 80 ARG A C 1
ATOM 652 O O . ARG A 1 80 ? -10.696 6.749 9.232 1.00 97.12 80 ARG A O 1
ATOM 659 N N . TYR A 1 81 ? -9.822 6.536 7.165 1.00 95.38 81 TYR A N 1
ATOM 660 C CA . TYR A 1 81 ? -11.073 6.740 6.437 1.00 95.38 81 TYR A CA 1
ATOM 661 C C . TYR A 1 81 ? -12.179 5.773 6.885 1.00 95.38 81 TYR A C 1
ATOM 663 O O . TYR A 1 81 ? -13.293 6.203 7.189 1.00 95.38 81 TYR A O 1
ATOM 671 N N . TYR A 1 82 ? -11.880 4.473 6.986 1.00 92.94 82 TYR A N 1
ATOM 672 C CA . TYR A 1 82 ? -12.877 3.487 7.416 1.00 92.94 82 TYR A CA 1
ATOM 673 C C . TYR A 1 82 ? -13.267 3.650 8.889 1.00 92.94 82 TYR A C 1
ATOM 675 O O . TYR A 1 82 ? -14.457 3.630 9.199 1.00 92.94 82 TYR A O 1
ATOM 683 N N . LYS A 1 83 ? -12.307 3.939 9.780 1.00 92.94 83 LYS A N 1
ATOM 684 C CA . LYS A 1 83 ? -12.601 4.258 11.191 1.00 92.94 83 LYS A CA 1
ATOM 685 C C . LYS A 1 83 ? -13.518 5.472 11.340 1.00 92.94 83 LYS A C 1
ATOM 687 O O . LYS A 1 83 ? -14.307 5.534 12.280 1.00 92.94 83 LYS A O 1
ATOM 692 N N . GLU A 1 84 ? -13.393 6.469 10.470 1.00 92.81 84 GLU A N 1
ATOM 693 C CA . GLU A 1 84 ? -14.248 7.659 10.486 1.00 92.81 84 GLU A CA 1
ATOM 694 C C . GLU A 1 84 ? -15.645 7.382 9.929 1.00 92.81 84 GLU A C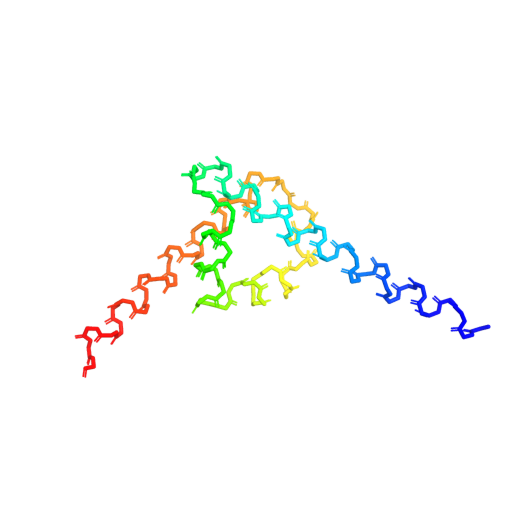 1
ATOM 696 O O . GLU A 1 84 ? -16.615 7.934 10.451 1.00 92.81 84 GLU A O 1
ATOM 701 N N . LYS A 1 85 ? -15.766 6.510 8.920 1.00 88.81 85 LYS A N 1
ATOM 702 C CA . LYS A 1 85 ? -17.063 6.086 8.380 1.00 88.81 85 LYS A CA 1
ATOM 703 C C . LYS A 1 85 ? -17.862 5.217 9.342 1.00 88.81 85 LYS A C 1
ATOM 705 O O . LYS A 1 85 ? -19.062 5.427 9.469 1.00 88.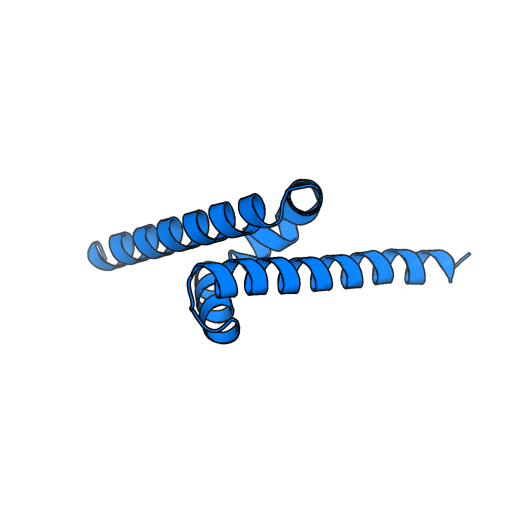81 85 LYS A O 1
ATOM 710 N N . GLU A 1 86 ? -17.212 4.300 10.050 1.00 85.31 86 GLU A N 1
ATOM 711 C CA . GLU A 1 86 ? -17.870 3.449 11.050 1.00 85.31 86 GLU A CA 1
ATOM 712 C C . GLU A 1 86 ? -18.461 4.259 12.212 1.00 85.31 86 GLU A C 1
ATOM 714 O O . GLU A 1 86 ? -19.508 3.904 12.732 1.00 85.31 86 GLU A O 1
ATOM 719 N N . LYS A 1 87 ? -17.837 5.382 12.596 1.00 77.12 87 LYS A N 1
ATOM 720 C CA . LYS A 1 87 ? -18.342 6.276 13.659 1.00 77.12 87 LYS A CA 1
ATOM 721 C C . LYS A 1 87 ? -19.566 7.104 13.258 1.00 77.12 87 LYS A C 1
ATOM 723 O O . LYS A 1 87 ? -20.186 7.712 14.126 1.00 77.12 87 LYS A O 1
ATOM 728 N N . GLN A 1 88 ? -19.839 7.212 11.960 1.00 64.69 88 GLN A N 1
ATOM 729 C CA . GLN A 1 88 ? -20.946 7.994 11.401 1.00 64.69 88 GLN A CA 1
ATOM 730 C C . GLN A 1 88 ? -22.154 7.118 11.032 1.00 64.69 88 GLN A C 1
ATOM 732 O O . GLN A 1 88 ? -23.182 7.661 10.624 1.00 64.69 88 GLN A O 1
ATOM 737 N N . SER A 1 89 ? -22.017 5.793 11.153 1.00 62.41 89 SER A N 1
ATOM 738 C CA . SER A 1 89 ? -23.080 4.800 10.969 1.00 62.41 89 SER A CA 1
ATOM 739 C C . SER A 1 89 ? -23.698 4.386 12.298 1.00 62.41 89 SER A C 1
ATOM 741 O O . SER A 1 89 ? -24.825 3.847 12.219 1.00 62.41 89 SER A O 1
#